Protein AF-A0A6V8D3U8-F1 (afdb_monomer_lite)

Sequence (167 aa):
EGHKVDTEGNPIVHDDSDEAEIGAGDTIITASGEVIPAAAAGVNRLMAEDEAPLVELYEAQALAANPFLVAPSTGPTAKSNTVGAPTVAALLLDHMSGMAAVNFAQKAINSGMLTQEEGNAVLAIVQLATPGEAEAALEDHLPHRDLLTFSALVTSWRQVKQLRGEE

Secondary structure (DSSP, 8-state):
----B-TTS-B---------------EEEPTT--EEEGGGSSGGGSSSSS---HHHHHHHHHHHH-TTT---SSSTTTTTT---HHHHHHHHHHHS-HHHHHHHHHHHHHTTSS-HHHHHHHHHHHTTS----TTGGG-----HHHHHHHHHHHHHHHHHHHHHT--

Foldseek 3Di:
DDFDAPPVGHGDDDPPPPPPPPDFADWDQDPVRDIDGPVVDDPVPVPPPPCPDVVVVVVVVVCVPDPVNDQPLDDPCVVVPALALVVLLVLLVVQAFLLLSLVLLVVCCVVVLDPPVRSVSNNVVSVPGDRDDPVRSVVSDDDPVSVVVSSVSRVRNVVSCVSVVND

Radius of gyration: 37.86 Å; chains: 1; bounding box: 88×64×88 Å

Structure (mmCIF, N/CA/C/O backbone):
data_AF-A0A6V8D3U8-F1
#
_entry.id   AF-A0A6V8D3U8-F1
#
loop_
_atom_site.group_PDB
_atom_site.id
_atom_site.type_symbol
_atom_site.label_atom_id
_atom_site.label_alt_id
_atom_site.label_comp_id
_atom_site.label_asym_id
_atom_site.label_entity_id
_atom_site.label_seq_id
_atom_site.pdbx_PDB_ins_code
_atom_site.Cartn_x
_atom_site.Cartn_y
_atom_site.Cartn_z
_atom_site.occupancy
_atom_site.B_iso_or_equiv
_atom_site.auth_seq_id
_atom_site.auth_comp_id
_atom_site.auth_asym_id
_atom_site.auth_atom_id
_atom_site.pdbx_PDB_model_num
ATOM 1 N N . GLU A 1 1 ? -70.888 -34.753 42.251 1.00 44.44 1 GLU A N 1
ATOM 2 C CA . GLU A 1 1 ? -69.726 -35.391 42.901 1.00 44.44 1 GLU A CA 1
ATOM 3 C C . GLU A 1 1 ? -70.177 -36.644 43.630 1.00 44.44 1 GLU A C 1
ATOM 5 O O . GLU A 1 1 ? -71.216 -36.613 44.280 1.00 44.44 1 GLU A O 1
ATOM 10 N N . GLY A 1 2 ? -69.468 -37.759 43.455 1.00 47.94 2 GLY A N 1
ATOM 11 C CA . GLY A 1 2 ? -69.788 -39.012 44.138 1.00 47.94 2 GLY A CA 1
ATOM 12 C C . GLY A 1 2 ? -69.304 -38.965 45.583 1.00 47.94 2 GLY A C 1
ATOM 13 O O . GLY A 1 2 ? -68.099 -38.912 45.816 1.00 47.94 2 GLY A O 1
ATOM 14 N N . HIS A 1 3 ? -70.231 -38.981 46.540 1.00 56.78 3 HIS A N 1
ATOM 15 C CA . HIS A 1 3 ? -69.909 -39.170 47.953 1.00 56.78 3 HIS A CA 1
ATOM 16 C C . HIS A 1 3 ? -69.351 -40.581 48.150 1.00 56.78 3 HIS A C 1
ATOM 18 O O . HIS A 1 3 ? -70.032 -41.567 47.863 1.00 56.78 3 HIS A O 1
ATOM 24 N N . LYS A 1 4 ? -68.102 -40.680 48.613 1.00 60.28 4 LYS A N 1
ATOM 25 C CA . LYS A 1 4 ? -67.527 -41.957 49.035 1.00 60.28 4 LYS A CA 1
ATOM 26 C C . LYS A 1 4 ? -68.132 -42.312 50.393 1.00 60.28 4 LYS A C 1
ATOM 28 O O . LYS A 1 4 ? -68.012 -41.550 51.348 1.00 60.28 4 LYS A O 1
ATOM 33 N N . VAL A 1 5 ? -68.821 -43.443 50.429 1.00 72.25 5 VAL A N 1
ATOM 34 C CA . VAL A 1 5 ? -69.379 -44.061 51.634 1.00 72.25 5 VAL A CA 1
ATOM 35 C C . VAL A 1 5 ? -68.526 -45.271 52.000 1.00 72.25 5 VAL A C 1
ATOM 37 O O . VAL A 1 5 ? -67.982 -45.932 51.110 1.00 72.25 5 VAL A O 1
ATOM 40 N N . ASP A 1 6 ? -68.372 -45.534 53.293 1.00 65.62 6 ASP A N 1
ATOM 41 C CA . ASP A 1 6 ? -67.712 -46.746 53.783 1.00 65.62 6 ASP A CA 1
ATOM 42 C C . ASP A 1 6 ? -68.567 -48.005 53.517 1.00 65.62 6 ASP A C 1
ATOM 44 O O . ASP A 1 6 ? -69.683 -47.939 52.995 1.00 65.62 6 ASP A O 1
ATOM 48 N N . THR A 1 7 ? -68.040 -49.187 53.844 1.00 66.81 7 THR A N 1
ATOM 49 C CA . THR A 1 7 ? -68.725 -50.478 53.636 1.00 66.81 7 THR A CA 1
ATOM 50 C C . THR A 1 7 ? -70.016 -50.654 54.446 1.00 66.81 7 THR A C 1
ATOM 52 O O . THR A 1 7 ? -70.732 -51.629 54.225 1.00 66.81 7 THR A O 1
ATOM 55 N N . GLU A 1 8 ? -70.342 -49.716 55.336 1.00 70.31 8 GLU A N 1
ATOM 56 C CA . GLU A 1 8 ? -71.566 -49.681 56.143 1.00 70.31 8 GLU A CA 1
ATOM 57 C C . GLU A 1 8 ? -72.506 -48.529 55.738 1.00 70.31 8 GLU A C 1
ATOM 59 O O . GLU A 1 8 ? -73.604 -48.405 56.280 1.00 70.31 8 GLU A O 1
ATOM 64 N N . GLY A 1 9 ? -72.139 -47.751 54.712 1.00 65.69 9 GLY A N 1
ATOM 65 C CA . GLY A 1 9 ? -72.994 -46.750 54.079 1.00 65.69 9 GLY A CA 1
ATOM 66 C C . GLY A 1 9 ? -72.946 -45.359 54.712 1.00 65.69 9 GLY A C 1
ATOM 67 O O . GLY A 1 9 ? -73.797 -44.531 54.380 1.00 65.69 9 GLY A O 1
ATOM 68 N N . ASN A 1 10 ? -71.974 -45.066 55.581 1.00 70.81 10 ASN A N 1
ATOM 69 C CA . ASN A 1 10 ? -71.827 -43.742 56.184 1.00 70.81 10 ASN A CA 1
ATOM 70 C C . ASN A 1 10 ? -70.946 -42.820 55.322 1.00 70.81 10 ASN A C 1
ATOM 72 O O . ASN A 1 10 ? -69.968 -43.279 54.724 1.00 70.81 10 ASN A O 1
ATOM 76 N N . PRO A 1 11 ? -71.273 -41.515 55.226 1.00 67.44 11 PRO A N 1
ATOM 77 C CA . PRO A 1 11 ? -70.495 -40.562 54.441 1.00 67.44 11 PRO A CA 1
ATOM 78 C C . PRO A 1 11 ? -69.127 -40.306 55.086 1.00 67.44 11 PRO A C 1
ATOM 80 O O . PRO A 1 11 ? -69.043 -39.914 56.249 1.00 67.44 11 PRO A O 1
ATOM 83 N N . ILE A 1 12 ? -68.054 -40.493 54.313 1.00 59.97 12 ILE A N 1
ATOM 84 C CA . ILE A 1 12 ? -66.685 -40.208 54.755 1.00 59.97 12 ILE A CA 1
ATOM 85 C C . ILE A 1 12 ? -66.471 -38.691 54.690 1.00 59.97 12 ILE A C 1
ATOM 87 O O . ILE A 1 12 ? -66.272 -38.129 53.612 1.00 59.97 12 ILE A O 1
ATOM 91 N N . VAL A 1 13 ? -66.527 -38.024 55.841 1.00 63.50 13 VAL A N 1
ATOM 92 C CA . VAL A 1 13 ? -66.096 -36.629 56.000 1.00 63.50 13 VAL A CA 1
ATOM 93 C C . VAL A 1 13 ? -64.583 -36.607 56.214 1.00 63.50 13 VAL A C 1
ATOM 95 O O . VAL A 1 13 ? -64.098 -37.024 57.261 1.00 63.50 13 VAL A O 1
ATOM 98 N N . HIS A 1 14 ? -63.840 -36.157 55.199 1.00 50.34 14 HIS A N 1
ATOM 99 C CA . HIS A 1 14 ? -62.434 -35.782 55.353 1.00 50.34 14 HIS A CA 1
ATOM 100 C C . HIS A 1 14 ? -62.403 -34.387 55.985 1.00 50.34 14 HIS A C 1
ATOM 102 O O . HIS A 1 14 ? -62.754 -33.405 55.332 1.00 50.34 14 HIS A O 1
ATOM 108 N N . ASP A 1 15 ? -62.044 -34.327 57.263 1.00 54.25 15 ASP A N 1
ATOM 109 C CA . ASP A 1 15 ? -61.690 -33.095 57.962 1.00 54.25 15 ASP A CA 1
ATOM 110 C C . ASP A 1 15 ? -60.174 -32.921 57.845 1.00 54.25 15 ASP A C 1
ATOM 112 O O . ASP A 1 15 ? -59.428 -33.346 58.717 1.00 54.25 15 ASP A O 1
ATOM 116 N N . ASP A 1 16 ? -59.724 -32.383 56.711 1.00 45.94 16 ASP A N 1
ATOM 117 C CA . ASP A 1 16 ? -58.364 -31.853 56.568 1.00 45.94 16 ASP A CA 1
ATOM 118 C C . ASP A 1 16 ? -58.485 -30.350 56.326 1.00 45.94 16 ASP A C 1
ATOM 120 O O . ASP A 1 16 ? -58.277 -29.825 55.230 1.00 45.94 16 ASP A O 1
ATOM 124 N N . SER A 1 17 ? -58.875 -29.646 57.384 1.00 51.34 17 SER A N 1
ATOM 125 C CA . SER A 1 17 ? -58.549 -28.239 57.563 1.00 51.34 17 SER A CA 1
ATOM 126 C C . SER A 1 17 ? -57.052 -28.107 57.861 1.00 51.34 17 SER A C 1
ATOM 128 O O . SER A 1 17 ? -56.667 -27.757 58.971 1.00 51.34 17 SER A O 1
ATOM 130 N N . ASP A 1 18 ? -56.219 -28.398 56.867 1.00 43.72 18 ASP A N 1
ATOM 131 C CA . ASP A 1 18 ? -54.841 -27.929 56.812 1.00 43.72 18 ASP A CA 1
ATOM 132 C C . ASP A 1 18 ? -54.767 -26.932 55.663 1.00 43.72 18 ASP A C 1
ATOM 134 O O . ASP A 1 18 ? -54.425 -27.228 54.515 1.00 43.72 18 ASP A O 1
ATOM 138 N N . GLU A 1 19 ? -55.159 -25.709 56.003 1.00 47.03 19 GLU A N 1
ATOM 139 C CA . GLU A 1 19 ? -54.831 -24.495 55.276 1.00 47.03 19 GLU A CA 1
ATOM 140 C C . GLU A 1 19 ? -53.306 -24.339 55.346 1.00 47.03 19 GLU A C 1
ATOM 142 O O . GLU A 1 19 ? -52.754 -23.624 56.177 1.00 47.03 19 GLU A O 1
ATOM 147 N N . ALA A 1 20 ? -52.607 -25.124 54.522 1.00 45.16 20 ALA A N 1
ATOM 148 C CA . ALA A 1 20 ? -51.174 -25.030 54.349 1.00 45.16 20 ALA A CA 1
ATOM 149 C C . ALA A 1 20 ? -50.893 -23.637 53.792 1.00 45.16 20 ALA A C 1
ATOM 151 O O . ALA A 1 20 ? -51.139 -23.370 52.617 1.00 45.16 20 ALA A O 1
ATOM 152 N N . GLU A 1 21 ? -50.430 -22.751 54.671 1.00 49.12 21 GLU A N 1
ATOM 153 C CA . GLU A 1 21 ? -49.879 -21.439 54.363 1.00 49.12 21 GLU A CA 1
ATOM 154 C C . GLU A 1 21 ? -48.876 -21.578 53.209 1.00 49.12 21 GLU A C 1
ATOM 156 O O . GLU A 1 21 ? -47.700 -21.908 53.375 1.00 49.12 21 GLU A O 1
ATOM 161 N N . ILE A 1 22 ? -49.357 -21.338 51.992 1.00 51.53 22 ILE A N 1
ATOM 162 C CA . ILE A 1 22 ? -48.525 -21.157 50.812 1.00 51.53 22 ILE A CA 1
ATOM 163 C C . ILE A 1 22 ? -47.924 -19.759 50.945 1.00 51.53 22 ILE A C 1
ATOM 165 O O . ILE A 1 22 ? -48.411 -18.795 50.359 1.00 51.53 22 ILE A O 1
ATOM 169 N N . GLY A 1 23 ? -46.885 -19.631 51.767 1.00 49.69 23 GLY A N 1
ATOM 170 C CA . GLY A 1 23 ? -46.169 -18.373 51.898 1.00 49.69 23 GLY A CA 1
ATOM 171 C C . GLY A 1 23 ? -45.284 -18.269 53.125 1.00 49.69 23 GLY A C 1
ATOM 172 O O . GLY A 1 23 ? -45.678 -17.621 54.079 1.00 49.69 23 GLY A O 1
ATOM 173 N N . ALA A 1 24 ? -44.062 -18.801 53.052 1.00 49.22 24 ALA A N 1
ATOM 174 C CA . ALA A 1 24 ? -42.850 -18.077 53.459 1.00 49.22 24 ALA A CA 1
ATOM 175 C C . ALA A 1 24 ? -41.624 -18.999 53.422 1.00 49.22 24 ALA A C 1
ATOM 177 O O . ALA A 1 24 ? -41.463 -19.837 54.293 1.00 49.22 24 ALA A O 1
ATOM 178 N N . GLY A 1 25 ? -40.760 -18.781 52.425 1.00 59.31 25 GLY A N 1
ATOM 179 C CA . GLY A 1 25 ? -39.296 -18.821 52.537 1.00 59.31 25 GLY A CA 1
ATOM 180 C C . GLY A 1 25 ? -38.593 -20.072 53.082 1.00 59.31 25 GLY A C 1
ATOM 181 O O . GLY A 1 25 ? -38.828 -20.533 54.193 1.00 59.31 25 GLY A O 1
ATOM 182 N N . ASP A 1 26 ? -37.580 -20.518 52.336 1.00 68.94 26 ASP A N 1
ATOM 183 C CA . ASP A 1 26 ? -36.503 -21.351 52.880 1.00 68.94 26 ASP A CA 1
ATOM 184 C C . ASP A 1 26 ? -35.983 -20.749 54.206 1.00 68.94 26 ASP A C 1
ATOM 186 O O . ASP A 1 26 ? -35.885 -19.527 54.362 1.00 68.94 26 ASP A O 1
ATOM 190 N N . THR A 1 27 ? -35.731 -21.582 55.209 1.00 67.25 27 THR A N 1
ATOM 191 C CA . THR A 1 27 ? -35.364 -21.128 56.556 1.00 67.25 27 THR A CA 1
ATOM 192 C C . THR A 1 27 ? -33.958 -21.610 56.857 1.00 67.25 27 THR A C 1
ATOM 194 O O . THR A 1 27 ? -33.722 -22.809 56.995 1.00 67.25 27 THR A O 1
ATOM 197 N N . ILE A 1 28 ? -33.008 -20.679 56.970 1.00 72.38 28 ILE A N 1
ATOM 198 C CA . ILE A 1 28 ? -31.611 -21.024 57.234 1.00 72.38 28 ILE A CA 1
ATOM 199 C C . ILE A 1 28 ? -31.394 -21.098 58.746 1.00 72.38 28 ILE A C 1
ATOM 201 O O . ILE A 1 28 ? -31.603 -20.119 59.466 1.00 72.38 28 ILE A O 1
ATOM 205 N N . ILE A 1 29 ? -30.937 -22.260 59.216 1.00 74.00 29 ILE A N 1
ATOM 206 C CA . ILE A 1 29 ? -30.550 -22.499 60.610 1.00 74.00 29 ILE A CA 1
ATOM 207 C C . ILE A 1 29 ? -29.024 -22.441 60.691 1.00 74.00 29 ILE A C 1
ATOM 209 O O . ILE A 1 29 ? -28.323 -23.251 60.084 1.00 74.00 29 ILE A O 1
ATOM 213 N N . THR A 1 30 ? -28.495 -21.468 61.428 1.00 76.44 30 THR A N 1
ATOM 214 C CA . THR A 1 30 ? -27.046 -21.306 61.615 1.00 76.44 30 THR A CA 1
ATOM 215 C C . THR A 1 30 ? -26.511 -22.234 62.715 1.00 76.44 30 THR A C 1
ATOM 217 O O . THR A 1 30 ? -27.261 -22.719 63.561 1.00 76.44 30 THR A O 1
ATOM 220 N N . ALA A 1 31 ? -25.194 -22.480 62.751 1.00 71.94 31 ALA A N 1
ATOM 221 C CA . ALA A 1 31 ? -24.557 -23.347 63.757 1.00 71.94 31 ALA A CA 1
ATOM 222 C C . ALA A 1 31 ? -24.688 -22.834 65.212 1.00 71.94 31 ALA A C 1
ATOM 224 O O . ALA A 1 31 ? -24.439 -23.587 66.152 1.00 71.94 31 ALA A O 1
ATOM 225 N N . SER A 1 32 ? -25.088 -21.572 65.402 1.00 73.75 32 SER A N 1
ATOM 226 C CA . SER A 1 32 ? -25.442 -20.966 66.693 1.00 73.75 32 SER A CA 1
ATOM 227 C C . SER A 1 32 ? -26.919 -21.149 67.073 1.00 73.75 32 SER A C 1
ATOM 229 O O . SER A 1 32 ? -27.329 -20.692 68.137 1.00 73.75 32 SER A O 1
ATOM 231 N N . GLY A 1 33 ? -27.717 -21.819 66.235 1.00 75.69 33 GLY A N 1
ATOM 232 C CA . GLY A 1 33 ? -29.149 -22.042 66.453 1.00 75.69 33 GLY A CA 1
ATOM 233 C C . GLY A 1 33 ? -30.028 -20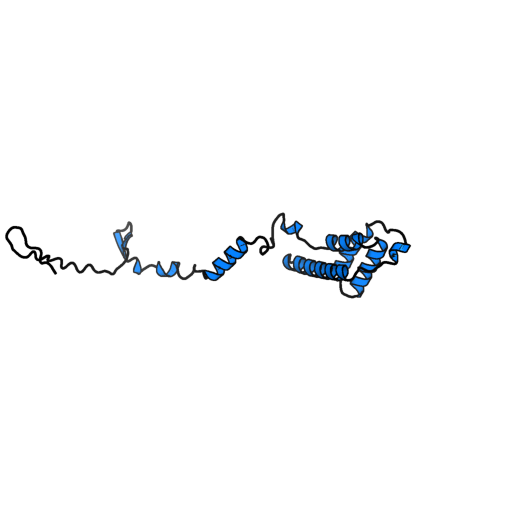.833 66.123 1.00 75.69 33 GLY A C 1
ATOM 234 O O . GLY A 1 33 ? -31.217 -20.845 66.428 1.00 75.69 33 GLY A O 1
ATOM 235 N N . GLU A 1 34 ? -29.465 -19.793 65.505 1.00 72.44 34 GLU A N 1
ATOM 236 C CA . GLU A 1 34 ? -30.218 -18.621 65.063 1.00 72.44 34 GLU A CA 1
ATOM 237 C C . GLU A 1 34 ? -30.940 -18.927 63.745 1.00 72.44 34 GLU A C 1
ATOM 239 O O . GLU A 1 34 ? -30.322 -19.418 62.792 1.00 72.44 34 GLU A O 1
ATOM 244 N N . VAL A 1 35 ? -32.246 -18.649 63.722 1.00 71.69 35 VAL A N 1
ATOM 245 C CA . VAL A 1 35 ? -33.154 -18.916 62.602 1.00 71.69 35 VAL A CA 1
ATOM 246 C C . VAL A 1 35 ? -33.348 -17.628 61.807 1.00 71.69 35 VAL A C 1
ATOM 248 O O . VAL A 1 35 ? -33.950 -16.676 62.306 1.00 71.69 35 VAL A O 1
ATOM 251 N N . ILE A 1 36 ? -32.842 -17.596 60.573 1.00 68.88 36 ILE A N 1
ATOM 252 C CA . ILE A 1 36 ? -32.936 -16.432 59.686 1.00 68.88 36 ILE A CA 1
ATOM 253 C C . ILE A 1 36 ? -33.911 -16.767 58.545 1.00 68.88 36 ILE A C 1
ATOM 255 O O . ILE A 1 36 ? -33.655 -17.716 57.796 1.00 68.88 36 ILE A O 1
ATOM 259 N N . PRO A 1 37 ? -35.010 -16.008 58.361 1.00 60.69 37 PRO A N 1
ATOM 260 C CA . PRO A 1 37 ? -35.890 -16.207 57.212 1.00 60.69 37 PRO A CA 1
ATOM 261 C C . PRO A 1 37 ? -35.135 -15.841 55.923 1.00 60.69 37 PRO A C 1
ATOM 263 O O . PRO A 1 37 ? -34.671 -14.705 55.790 1.00 60.69 37 PRO A O 1
ATOM 266 N N . ALA A 1 38 ? -35.019 -16.757 54.947 1.00 55.66 38 ALA A N 1
ATOM 267 C CA . ALA A 1 38 ? -34.236 -16.517 53.720 1.00 55.66 38 ALA A CA 1
ATOM 268 C C . ALA A 1 38 ? -34.774 -15.357 52.859 1.00 55.66 38 ALA A C 1
ATOM 270 O O . ALA A 1 38 ? -34.071 -14.847 51.989 1.00 55.66 38 ALA A O 1
ATOM 271 N N . ALA A 1 39 ? -35.989 -14.873 53.135 1.00 54.09 39 ALA A N 1
ATOM 272 C CA . ALA A 1 39 ? -36.542 -13.674 52.508 1.00 54.09 39 ALA A CA 1
ATOM 273 C C . ALA A 1 39 ? -35.883 -12.358 52.981 1.00 54.09 39 ALA A C 1
ATOM 275 O O . ALA A 1 39 ? -35.984 -11.345 52.290 1.00 54.09 39 ALA A O 1
ATOM 276 N N . ALA A 1 40 ? -35.193 -12.340 54.129 1.00 54.12 40 ALA A N 1
ATOM 277 C CA . ALA A 1 40 ? -34.577 -11.124 54.669 1.00 54.12 40 ALA A CA 1
ATOM 278 C C . ALA A 1 40 ? -33.191 -10.814 54.069 1.00 54.12 40 ALA A C 1
ATOM 280 O O . ALA A 1 40 ? -32.718 -9.678 54.154 1.00 54.12 40 ALA A O 1
ATOM 281 N N . ALA A 1 41 ? -32.544 -11.789 53.423 1.00 53.47 41 ALA A N 1
ATOM 282 C CA . ALA A 1 41 ? -31.178 -11.653 52.927 1.00 53.47 41 ALA A CA 1
ATOM 283 C C . ALA A 1 41 ? -31.033 -12.120 51.468 1.00 53.47 41 ALA A C 1
ATOM 285 O O . ALA A 1 41 ? -30.493 -13.173 51.164 1.00 53.47 41 ALA A O 1
ATOM 286 N N . GLY A 1 42 ? -31.441 -11.252 50.541 1.00 54.56 42 GLY A N 1
ATOM 287 C CA . GLY A 1 42 ? -30.591 -10.949 49.385 1.00 54.56 42 GLY A CA 1
ATOM 288 C C . GLY A 1 42 ? -30.598 -11.878 48.169 1.00 54.56 42 GLY A C 1
ATOM 289 O O . GLY A 1 42 ? -29.870 -11.561 47.235 1.00 54.56 42 GLY A O 1
ATOM 290 N N . VAL A 1 43 ? -31.418 -12.928 48.083 1.00 52.97 43 VAL A N 1
ATOM 291 C CA . VAL A 1 43 ? -31.464 -13.742 46.844 1.00 52.97 43 VAL A CA 1
ATOM 292 C C . VAL A 1 43 ? -32.021 -12.940 45.658 1.00 52.97 43 VAL A C 1
ATOM 294 O O . VAL A 1 43 ? -31.506 -13.035 44.549 1.00 52.97 43 VAL A O 1
ATOM 297 N N . ASN A 1 44 ? -32.983 -12.040 45.897 1.00 48.84 44 ASN A N 1
ATOM 298 C CA . ASN A 1 44 ? -33.565 -11.208 44.835 1.00 48.84 44 ASN A CA 1
ATOM 299 C C . ASN A 1 44 ? -32.631 -10.090 44.321 1.00 48.84 44 ASN A C 1
ATOM 301 O O . ASN A 1 44 ? -32.948 -9.432 43.338 1.00 48.84 44 ASN A O 1
ATOM 305 N N . ARG A 1 45 ? -31.489 -9.845 44.984 1.00 53.44 45 ARG A N 1
ATOM 306 C CA . ARG A 1 45 ? -30.484 -8.860 44.538 1.00 53.44 45 ARG A CA 1
ATOM 307 C C . ARG A 1 45 ? -29.392 -9.478 43.667 1.00 53.44 45 ARG A C 1
ATOM 309 O O . ARG A 1 45 ? -28.714 -8.755 42.958 1.00 53.44 45 ARG A O 1
ATOM 316 N N . LEU A 1 46 ? -29.234 -10.801 43.702 1.00 53.41 46 LEU A N 1
ATOM 317 C CA . LEU A 1 46 ? -28.181 -11.494 42.956 1.00 53.41 46 LEU A CA 1
ATOM 318 C C . LEU A 1 46 ? -28.575 -11.822 41.509 1.00 53.41 46 LEU A C 1
ATOM 320 O O . LEU A 1 46 ? -27.709 -12.201 40.734 1.00 53.41 46 LEU A O 1
ATOM 324 N N . MET A 1 47 ? -29.854 -11.676 41.137 1.00 53.47 47 MET A N 1
ATOM 325 C CA . MET A 1 47 ? -30.326 -11.938 39.767 1.00 53.47 47 MET A CA 1
ATOM 326 C C . MET A 1 47 ? -30.533 -10.680 38.918 1.00 53.47 47 MET A C 1
ATOM 328 O O . MET A 1 47 ? -30.491 -10.769 37.700 1.00 53.47 47 MET A O 1
ATOM 332 N N . ALA A 1 48 ? -30.736 -9.512 39.533 1.00 53.34 48 ALA A N 1
ATOM 333 C CA . ALA A 1 48 ? -31.050 -8.285 38.795 1.00 53.34 48 ALA A CA 1
ATOM 334 C C . ALA A 1 48 ? -29.833 -7.648 38.100 1.00 53.34 48 ALA A C 1
ATOM 336 O O . ALA A 1 48 ? -30.002 -6.790 37.240 1.00 53.34 48 ALA A O 1
ATOM 337 N N . GLU A 1 49 ? -28.616 -8.036 38.491 1.00 55.38 49 GLU A N 1
ATOM 338 C CA . GLU A 1 49 ? -27.378 -7.364 38.069 1.00 55.38 49 GLU A CA 1
ATOM 339 C C . GLU A 1 49 ? -26.539 -8.194 37.082 1.00 55.38 49 GLU A C 1
ATOM 341 O O . GLU A 1 49 ? -25.575 -7.674 36.530 1.00 55.38 49 GLU A O 1
ATOM 346 N N . ASP A 1 50 ? -26.923 -9.451 36.819 1.00 56.62 50 ASP A N 1
ATOM 347 C CA . ASP A 1 50 ? -26.203 -10.375 35.918 1.00 56.62 50 ASP A CA 1
ATOM 348 C C . ASP A 1 50 ? -27.007 -10.729 34.649 1.00 56.62 50 ASP A C 1
ATOM 350 O O . ASP A 1 50 ? -26.638 -11.601 33.863 1.00 56.62 50 ASP A O 1
ATOM 354 N N . GLU A 1 51 ? -28.128 -10.040 34.416 1.00 56.06 51 GLU A N 1
ATOM 355 C CA . GLU A 1 51 ? -28.917 -10.185 33.194 1.00 56.06 51 GLU A CA 1
ATOM 356 C C . GLU A 1 51 ? -28.376 -9.227 32.125 1.00 56.06 51 GLU A C 1
ATOM 358 O O . GLU A 1 51 ? -28.967 -8.193 31.811 1.00 56.06 51 GLU A O 1
ATOM 363 N N . ALA A 1 52 ? -27.219 -9.567 31.549 1.00 58.38 52 ALA A N 1
ATOM 364 C CA . ALA A 1 52 ? -26.897 -9.049 30.224 1.00 58.38 52 ALA A CA 1
ATOM 365 C C . ALA A 1 52 ? -28.088 -9.400 29.305 1.00 58.38 52 ALA A C 1
ATOM 367 O O . ALA A 1 52 ? -28.481 -10.574 29.267 1.00 58.38 52 ALA A O 1
ATOM 368 N N . PRO A 1 53 ? -28.705 -8.427 28.606 1.00 70.56 53 PRO A N 1
ATOM 369 C CA . PRO A 1 53 ? -29.903 -8.666 27.814 1.00 70.56 53 PRO A CA 1
ATOM 370 C C . PRO A 1 53 ? -29.688 -9.870 26.897 1.00 70.56 53 PRO A C 1
ATOM 372 O O . PRO A 1 53 ? -28.715 -9.914 26.148 1.00 70.56 53 PRO A O 1
ATOM 375 N N . LEU A 1 54 ? -30.588 -10.859 26.929 1.00 60.75 54 LEU A N 1
ATOM 376 C CA . LEU A 1 54 ? -30.437 -12.109 26.162 1.00 60.75 54 LEU A CA 1
ATOM 377 C C . LEU A 1 54 ? -30.213 -11.873 24.654 1.00 60.75 54 LEU A C 1
ATOM 379 O O . LEU A 1 54 ? -29.652 -12.721 23.967 1.00 60.75 54 LEU A O 1
ATOM 383 N N . VAL A 1 55 ? -30.629 -10.708 24.151 1.00 66.50 55 VAL A N 1
ATOM 384 C CA . VAL A 1 55 ? -30.367 -10.226 22.790 1.00 66.50 55 VAL A CA 1
ATOM 385 C C . VAL A 1 55 ? -28.883 -9.917 22.570 1.00 66.50 55 VAL A C 1
ATOM 387 O O . VAL A 1 55 ? -28.325 -10.358 21.574 1.00 66.50 55 VAL A O 1
ATOM 390 N N . GLU A 1 56 ? -28.217 -9.250 23.511 1.00 67.88 56 GLU A N 1
ATOM 391 C CA . GLU A 1 56 ? -26.774 -8.980 23.454 1.00 67.88 56 GLU A CA 1
ATOM 392 C C . GLU A 1 56 ? -25.961 -10.279 23.574 1.00 67.88 56 GLU A C 1
ATOM 394 O O . GLU A 1 56 ? -24.952 -10.445 22.891 1.00 67.88 56 GLU A O 1
ATOM 399 N N . LEU A 1 57 ? -26.430 -11.253 24.368 1.00 63.00 57 LEU A N 1
ATOM 400 C CA . LEU A 1 57 ? -25.826 -12.594 24.424 1.00 63.00 57 LEU A CA 1
ATOM 401 C C . LEU A 1 57 ? -26.044 -13.381 23.126 1.00 63.00 57 LEU A C 1
ATOM 403 O O . LEU A 1 57 ? -25.147 -14.094 22.675 1.00 63.00 57 LEU A O 1
ATOM 407 N N . TYR A 1 58 ? -27.209 -13.233 22.496 1.00 59.72 58 TYR A N 1
ATOM 408 C CA . TYR A 1 58 ? -27.488 -13.811 21.185 1.00 59.72 58 TYR A CA 1
ATOM 409 C C . TYR A 1 58 ? -26.603 -13.184 20.097 1.00 59.72 58 TYR A C 1
ATOM 411 O O . TYR A 1 58 ? -26.078 -13.905 19.249 1.00 59.72 58 TYR A O 1
ATOM 419 N N . GLU A 1 59 ? -26.354 -11.874 20.159 1.00 66.31 59 GLU A N 1
ATOM 420 C CA . GLU A 1 59 ? -25.410 -11.177 19.281 1.00 66.31 59 GLU A CA 1
ATOM 421 C C . GLU A 1 59 ? -23.967 -11.632 19.528 1.00 66.31 59 GLU A C 1
ATOM 423 O O . GLU A 1 59 ? -23.265 -11.987 18.580 1.00 66.31 59 GLU A O 1
ATOM 428 N N . ALA A 1 60 ? -23.532 -11.718 20.788 1.00 63.47 60 ALA A N 1
ATOM 429 C CA . ALA A 1 60 ? -22.196 -12.183 21.151 1.00 63.47 60 ALA A CA 1
ATOM 430 C C . ALA A 1 60 ? -21.954 -13.642 20.729 1.00 63.47 60 ALA A C 1
ATOM 432 O O . ALA A 1 60 ? -20.878 -13.972 20.227 1.00 63.47 60 ALA A O 1
ATOM 433 N N . GLN A 1 61 ? -22.953 -14.517 20.866 1.00 62.03 61 GLN A N 1
ATOM 434 C CA . GLN A 1 61 ? -22.844 -15.915 20.453 1.00 62.03 61 GLN A CA 1
ATOM 435 C C . GLN A 1 61 ? -22.928 -16.083 18.930 1.00 62.03 61 GLN A C 1
ATOM 437 O O . GLN A 1 61 ? -22.218 -16.921 18.370 1.00 62.03 61 GLN A O 1
ATOM 442 N N . ALA A 1 62 ? -23.719 -15.256 18.240 1.00 62.72 62 ALA A N 1
ATOM 443 C CA . ALA A 1 62 ? -23.729 -15.190 16.780 1.00 62.72 62 ALA A CA 1
ATOM 444 C C . ALA A 1 62 ? -22.387 -14.684 16.220 1.00 62.72 62 ALA A C 1
ATOM 446 O O . ALA A 1 62 ? -21.904 -15.213 15.217 1.00 62.72 62 ALA A O 1
ATOM 447 N N . LEU A 1 63 ? -21.751 -13.717 16.888 1.00 57.91 63 LEU A N 1
ATOM 448 C CA . LEU A 1 63 ? -20.399 -13.253 16.574 1.00 57.91 63 LEU A CA 1
ATOM 449 C C . LEU A 1 63 ? -19.356 -14.346 16.841 1.00 57.91 63 LEU A C 1
ATOM 451 O O . LEU A 1 63 ? -18.532 -14.614 15.973 1.00 57.91 63 LEU A O 1
ATOM 455 N N . ALA A 1 64 ? -19.422 -15.037 17.983 1.00 63.06 64 ALA A N 1
ATOM 456 C CA . ALA A 1 64 ? -18.494 -16.119 18.331 1.00 63.06 64 ALA A CA 1
ATOM 457 C C . ALA A 1 64 ? -18.579 -17.324 17.376 1.00 63.06 64 ALA A C 1
ATOM 459 O O . ALA A 1 64 ? -17.580 -18.001 17.137 1.00 63.06 64 ALA A O 1
ATOM 460 N N . ALA A 1 65 ? -19.758 -17.585 16.808 1.00 66.12 65 ALA A N 1
ATOM 461 C CA . ALA A 1 65 ? -19.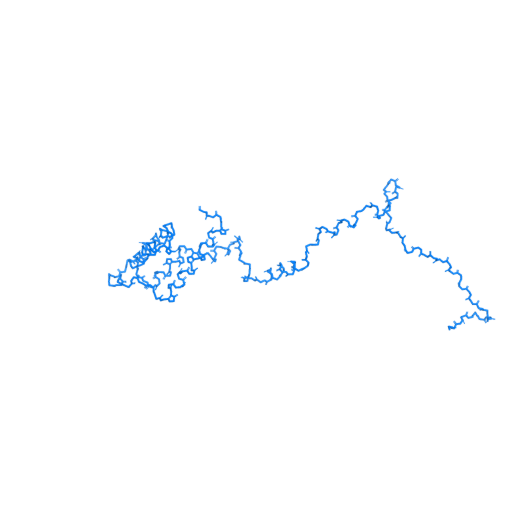972 -18.644 15.827 1.00 66.12 65 ALA A CA 1
ATOM 462 C C . ALA A 1 65 ? -19.600 -18.238 14.388 1.00 66.12 65 ALA A C 1
ATOM 464 O O . ALA A 1 65 ? -19.510 -19.113 13.523 1.00 66.12 65 ALA A O 1
ATOM 465 N N . ASN A 1 66 ? -19.389 -16.944 14.107 1.00 57.06 66 ASN A N 1
ATOM 466 C CA . ASN A 1 66 ? -19.115 -16.447 12.761 1.00 57.06 66 ASN A CA 1
ATOM 467 C C . ASN A 1 66 ? -17.640 -16.024 12.588 1.00 57.06 66 ASN A C 1
ATOM 469 O O . ASN A 1 66 ? -17.273 -14.887 12.902 1.00 57.06 66 ASN A O 1
ATOM 473 N N . PRO A 1 67 ? -16.788 -16.888 12.006 1.00 62.66 67 PRO A N 1
ATOM 474 C CA . PRO A 1 67 ? -15.363 -16.608 11.823 1.00 62.66 67 PRO A CA 1
ATOM 475 C C . PRO A 1 67 ? -15.069 -15.447 10.857 1.00 62.66 67 PRO A C 1
ATOM 477 O O . PRO A 1 67 ? -13.925 -15.011 10.776 1.00 62.66 67 PRO A O 1
ATOM 480 N N . PHE A 1 68 ? -16.069 -14.929 10.134 1.00 57.84 68 PHE A N 1
ATOM 481 C CA . PHE A 1 68 ? -15.920 -13.753 9.272 1.00 57.84 68 PHE A CA 1
ATOM 482 C C . PHE A 1 68 ? -16.159 -12.427 10.003 1.00 57.84 68 PHE A C 1
ATOM 484 O O . PHE A 1 68 ? -15.722 -11.386 9.519 1.00 57.84 68 PHE A O 1
ATOM 491 N N . LEU A 1 69 ? -16.849 -12.450 11.148 1.00 55.38 69 LEU A N 1
ATOM 492 C CA . LEU A 1 69 ? -17.173 -11.247 11.924 1.00 55.38 69 LEU A CA 1
ATOM 493 C C . LEU A 1 69 ? -16.188 -11.003 13.077 1.00 55.38 69 LEU A C 1
ATOM 495 O O . LEU A 1 69 ? -16.115 -9.891 13.594 1.00 55.38 69 LEU A O 1
ATOM 499 N N . VAL A 1 70 ? -15.386 -12.008 13.441 1.00 54.06 70 VAL A N 1
ATOM 500 C CA . VAL A 1 70 ? -14.302 -11.883 14.422 1.00 54.06 70 VAL A CA 1
ATOM 501 C C . VAL A 1 70 ? -12.991 -11.642 13.680 1.00 54.06 70 VAL A C 1
ATOM 503 O O . VAL A 1 70 ? -12.273 -12.580 13.340 1.00 54.06 70 VAL A O 1
ATOM 506 N N . ALA A 1 71 ? -12.646 -10.379 13.431 1.00 55.75 71 ALA A N 1
ATOM 507 C CA . ALA A 1 71 ? -11.259 -10.048 13.120 1.00 55.75 71 ALA A CA 1
ATOM 508 C C . ALA A 1 71 ? -10.443 -10.245 14.412 1.00 55.75 71 ALA A C 1
ATOM 510 O O . ALA A 1 71 ? -10.685 -9.526 15.384 1.00 55.75 71 ALA A O 1
ATOM 511 N N . PRO A 1 72 ? -9.503 -11.207 14.486 1.00 52.22 72 PRO A N 1
ATOM 512 C CA . PRO A 1 72 ? -8.732 -11.411 15.702 1.00 52.22 72 PRO A CA 1
ATOM 513 C C . PRO A 1 72 ? -7.856 -10.173 15.915 1.00 52.22 72 PRO A C 1
ATOM 515 O O . PRO A 1 72 ? -6.936 -9.926 15.137 1.00 52.22 72 PRO A O 1
ATOM 518 N N . SER A 1 73 ? -8.136 -9.380 16.951 1.00 53.50 73 SER A N 1
ATOM 519 C CA . SER A 1 73 ? -7.288 -8.242 17.337 1.00 53.50 73 SER A CA 1
ATOM 520 C C . SER A 1 73 ? -5.951 -8.710 17.922 1.00 53.50 73 SER A C 1
ATOM 522 O O . SER A 1 73 ? -4.946 -8.005 17.848 1.00 53.50 73 SER A O 1
ATOM 524 N N . THR A 1 74 ? -5.904 -9.937 18.449 1.00 52.53 74 THR A N 1
ATOM 525 C CA . THR A 1 74 ? -4.699 -10.579 18.978 1.00 52.53 74 THR A CA 1
ATOM 526 C C . THR A 1 74 ? -4.667 -12.059 18.588 1.00 52.53 74 THR A C 1
ATOM 528 O O . THR A 1 74 ? -5.699 -12.722 18.508 1.00 52.53 74 THR A O 1
ATOM 531 N N . GLY A 1 75 ? -3.473 -12.576 18.284 1.00 48.53 75 GLY A N 1
ATOM 532 C CA . GLY A 1 75 ? -3.260 -13.979 17.917 1.00 48.53 75 GLY A CA 1
ATOM 533 C C . GLY A 1 75 ? -2.268 -14.176 16.761 1.00 48.53 75 GLY A C 1
ATOM 534 O O . GLY A 1 75 ? -1.960 -13.233 16.031 1.00 48.53 75 GLY A O 1
ATOM 535 N N . PRO A 1 76 ? -1.750 -15.401 16.561 1.00 49.59 76 PRO A N 1
ATOM 536 C CA . PRO A 1 76 ? -0.785 -15.710 15.500 1.00 49.59 76 PRO A CA 1
ATOM 537 C C . PRO A 1 76 ? -1.348 -15.482 14.085 1.00 49.59 76 PRO A C 1
ATOM 539 O O . PRO A 1 76 ? -0.591 -15.162 13.172 1.00 49.59 76 PRO A O 1
ATOM 542 N N . THR A 1 77 ? -2.672 -15.555 13.912 1.00 48.06 77 THR A N 1
ATOM 543 C CA . THR A 1 77 ? -3.376 -15.266 12.650 1.00 48.06 77 THR A CA 1
ATOM 544 C C . THR A 1 77 ? -3.773 -13.793 12.492 1.00 48.06 77 THR A C 1
ATOM 546 O O . THR A 1 77 ? -4.003 -13.359 11.363 1.00 48.06 77 THR A O 1
ATOM 549 N N . ALA A 1 78 ? -3.748 -12.986 13.566 1.00 53.19 78 ALA A N 1
ATOM 550 C CA . ALA A 1 78 ? -3.992 -11.535 13.528 1.00 53.19 78 ALA A CA 1
ATOM 551 C C . ALA A 1 78 ? -2.940 -10.776 12.697 1.00 53.19 78 ALA A C 1
ATOM 553 O O . ALA A 1 78 ? -3.183 -9.670 12.222 1.00 53.19 78 ALA A O 1
ATOM 554 N N . LYS A 1 79 ? -1.753 -11.373 12.515 1.00 49.62 79 LYS A N 1
ATOM 555 C CA . LYS A 1 79 ? -0.687 -10.889 11.623 1.00 49.62 79 LYS A CA 1
ATOM 556 C C . LYS A 1 79 ? -0.839 -11.369 10.175 1.00 49.62 79 LYS A C 1
ATOM 558 O O . LYS A 1 79 ? -0.181 -10.835 9.298 1.00 49.62 79 LYS A O 1
ATOM 563 N N . SER A 1 80 ? -1.671 -12.381 9.916 1.00 50.47 80 SER A N 1
ATOM 564 C CA . SER A 1 80 ? -1.840 -12.940 8.565 1.00 50.47 80 SER A CA 1
ATOM 565 C C . SER A 1 80 ? -2.870 -12.187 7.719 1.00 50.47 80 SER A C 1
ATOM 567 O O . SER A 1 80 ? -2.865 -12.325 6.503 1.00 50.47 80 SER A O 1
ATOM 569 N N . ASN A 1 81 ? -3.704 -11.349 8.349 1.00 53.09 81 ASN A N 1
ATOM 570 C CA . ASN A 1 81 ? -4.682 -10.493 7.668 1.00 53.09 81 ASN A CA 1
ATOM 571 C C . ASN A 1 81 ? -4.257 -9.009 7.620 1.00 53.09 81 ASN A C 1
ATOM 573 O O . ASN A 1 81 ? -5.088 -8.120 7.451 1.00 53.09 81 ASN A O 1
ATOM 577 N N . THR A 1 82 ? -2.974 -8.701 7.846 1.00 64.06 82 THR A N 1
ATOM 578 C CA . THR A 1 82 ? -2.501 -7.312 7.904 1.00 64.06 82 THR A CA 1
ATOM 579 C C . THR A 1 82 ? -2.207 -6.795 6.511 1.00 64.06 82 THR A C 1
ATOM 581 O O . THR A 1 82 ? -1.132 -7.038 5.960 1.00 64.06 82 THR A O 1
ATOM 584 N N . VAL A 1 83 ? -3.151 -6.046 5.958 1.00 81.00 83 VAL A N 1
ATOM 585 C CA . VAL A 1 83 ? -2.848 -5.149 4.849 1.00 81.00 83 VAL A CA 1
ATOM 586 C C . VAL A 1 83 ? -1.854 -4.098 5.352 1.00 81.00 83 VAL A C 1
ATOM 588 O O . VAL A 1 83 ? -2.088 -3.459 6.377 1.00 81.00 83 VAL A O 1
ATOM 591 N N . GLY A 1 84 ? -0.721 -3.959 4.665 1.00 88.56 84 GLY 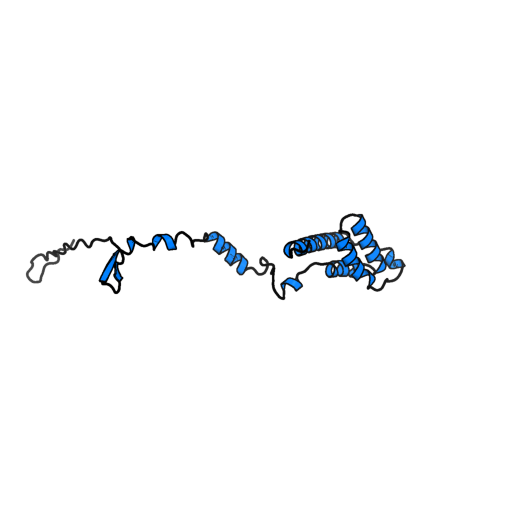A N 1
ATOM 592 C CA . GLY A 1 84 ? 0.344 -3.025 5.030 1.00 88.56 84 GLY A CA 1
ATOM 593 C C . GLY A 1 84 ? 1.242 -2.668 3.850 1.00 88.56 84 GLY A C 1
ATOM 594 O O . GLY A 1 84 ? 0.976 -3.077 2.717 1.00 88.56 84 GLY A O 1
ATOM 595 N N . ALA A 1 85 ? 2.341 -1.955 4.119 1.00 92.31 85 ALA A N 1
ATOM 596 C CA . ALA A 1 85 ? 3.317 -1.569 3.095 1.00 92.31 85 ALA A CA 1
ATOM 597 C C . ALA A 1 85 ? 3.770 -2.733 2.182 1.00 92.31 85 ALA A C 1
ATOM 599 O O . ALA A 1 85 ? 3.827 -2.519 0.972 1.00 92.31 85 ALA A O 1
ATOM 600 N N . PRO A 1 86 ? 4.015 -3.969 2.679 1.00 92.00 86 PRO A N 1
ATOM 601 C CA . PRO A 1 86 ? 4.390 -5.091 1.815 1.00 92.00 86 PRO A CA 1
ATOM 602 C C . PRO A 1 86 ? 3.293 -5.506 0.833 1.00 92.00 86 PRO A C 1
ATOM 604 O O . PRO A 1 86 ? 3.592 -5.812 -0.315 1.00 92.00 86 PRO A O 1
ATOM 607 N N . THR A 1 87 ? 2.026 -5.490 1.252 1.00 92.00 87 THR A N 1
ATOM 608 C CA . THR A 1 87 ? 0.885 -5.840 0.392 1.00 92.00 87 THR A CA 1
ATOM 609 C C . THR A 1 87 ? 0.696 -4.806 -0.710 1.00 92.00 87 THR A C 1
ATOM 611 O O . THR A 1 87 ? 0.479 -5.158 -1.866 1.00 92.00 87 THR A O 1
ATOM 614 N N . VAL A 1 88 ? 0.818 -3.524 -0.355 1.00 93.44 88 VAL A N 1
ATOM 615 C CA . VAL A 1 88 ? 0.730 -2.415 -1.309 1.00 93.44 88 VAL A CA 1
ATOM 616 C C . VAL A 1 88 ? 1.903 -2.461 -2.291 1.00 93.44 88 VAL A C 1
ATOM 618 O O . VAL A 1 88 ? 1.689 -2.370 -3.494 1.00 93.44 88 VAL A O 1
ATOM 621 N N . ALA A 1 89 ? 3.131 -2.668 -1.807 1.00 94.00 89 ALA A N 1
ATOM 622 C CA . ALA A 1 89 ? 4.312 -2.793 -2.657 1.00 94.00 89 ALA A CA 1
ATOM 623 C C . ALA A 1 89 ? 4.228 -4.005 -3.598 1.00 94.00 89 ALA A C 1
ATOM 625 O O . ALA A 1 89 ? 4.587 -3.887 -4.766 1.00 94.00 89 ALA A O 1
ATOM 626 N N . ALA A 1 90 ? 3.717 -5.143 -3.122 1.00 93.81 90 ALA A N 1
ATOM 627 C CA . ALA A 1 90 ? 3.507 -6.324 -3.952 1.00 93.81 90 ALA A CA 1
ATOM 628 C C . ALA A 1 90 ? 2.514 -6.057 -5.093 1.00 93.81 90 ALA A C 1
ATOM 630 O O . ALA A 1 90 ? 2.800 -6.434 -6.222 1.00 93.81 90 ALA A O 1
ATOM 631 N N . LEU A 1 91 ? 1.401 -5.357 -4.827 1.00 94.12 91 LEU A N 1
ATOM 632 C CA . LEU A 1 91 ? 0.450 -4.960 -5.874 1.00 94.12 91 LEU A CA 1
ATOM 633 C C . LEU A 1 91 ? 1.123 -4.094 -6.947 1.00 94.12 91 LEU A C 1
ATOM 635 O O . LEU A 1 91 ? 0.887 -4.291 -8.133 1.00 94.12 91 LEU A O 1
ATOM 639 N N . LEU A 1 92 ? 1.961 -3.134 -6.542 1.00 93.81 92 LEU A N 1
ATOM 640 C CA . LEU A 1 92 ? 2.679 -2.298 -7.504 1.00 93.81 92 LEU A CA 1
ATOM 641 C C . LEU A 1 92 ? 3.629 -3.146 -8.354 1.00 93.81 92 LEU A C 1
ATOM 643 O O . LEU A 1 92 ? 3.583 -3.075 -9.574 1.00 93.81 92 LEU A O 1
ATOM 647 N N . LEU A 1 93 ? 4.444 -3.987 -7.722 1.00 93.06 93 LEU A N 1
ATOM 648 C CA . LEU A 1 93 ? 5.455 -4.789 -8.415 1.00 93.06 93 LEU A CA 1
ATOM 649 C C . LEU A 1 93 ? 4.879 -5.922 -9.281 1.00 93.06 93 LEU A C 1
ATOM 651 O O . LEU A 1 93 ? 5.581 -6.410 -10.162 1.00 93.06 93 LEU A O 1
ATOM 655 N N . ASP A 1 94 ? 3.628 -6.333 -9.057 1.00 91.69 94 ASP A N 1
ATOM 656 C CA . ASP A 1 94 ? 2.918 -7.285 -9.926 1.00 91.69 94 ASP A CA 1
ATOM 657 C C . ASP A 1 94 ? 2.511 -6.651 -11.267 1.00 91.69 94 ASP A C 1
ATOM 659 O O . ASP A 1 94 ? 2.421 -7.329 -12.290 1.00 91.69 94 ASP A O 1
ATOM 663 N N . HIS A 1 95 ? 2.294 -5.333 -11.274 1.00 90.19 95 HIS A N 1
ATOM 664 C CA . HIS A 1 95 ? 1.763 -4.611 -12.429 1.00 90.19 95 HIS A CA 1
ATOM 665 C C . HIS A 1 95 ? 2.763 -3.681 -13.111 1.00 90.19 95 HIS A C 1
ATOM 667 O O . HIS A 1 95 ? 2.509 -3.268 -14.239 1.00 90.19 95 HIS A O 1
ATOM 673 N N . MET A 1 96 ? 3.876 -3.331 -12.465 1.00 91.44 96 MET A N 1
ATOM 674 C CA . MET A 1 96 ? 4.872 -2.439 -13.054 1.00 91.44 96 MET A CA 1
ATOM 675 C C . MET A 1 96 ? 6.291 -2.724 -12.557 1.00 91.44 96 MET A C 1
ATOM 677 O O . MET A 1 96 ? 6.512 -3.380 -11.538 1.00 91.44 96 MET A O 1
ATOM 681 N N . SER A 1 97 ? 7.277 -2.211 -13.294 1.00 91.75 97 SER A N 1
ATOM 682 C CA . SER A 1 97 ? 8.692 -2.342 -12.938 1.00 91.75 97 SER A CA 1
ATOM 683 C C . SER A 1 97 ? 9.030 -1.610 -11.635 1.00 91.75 97 SER A C 1
ATOM 685 O O . SER A 1 97 ? 8.317 -0.695 -11.218 1.00 91.75 97 SER A O 1
ATOM 687 N N . GLY A 1 98 ? 10.162 -1.953 -11.008 1.00 90.25 98 GLY A N 1
ATOM 688 C CA . GLY A 1 98 ? 10.618 -1.259 -9.799 1.00 90.25 98 GLY A CA 1
ATOM 689 C C . GLY A 1 98 ? 10.737 0.256 -10.001 1.00 90.25 98 GLY A C 1
ATOM 690 O O . GLY A 1 98 ? 10.321 1.029 -9.143 1.00 90.25 98 GLY A O 1
ATOM 691 N N . MET A 1 99 ? 11.221 0.703 -11.166 1.00 91.44 99 MET A N 1
ATOM 692 C CA . MET A 1 99 ? 11.333 2.131 -11.481 1.00 91.44 99 MET A CA 1
ATOM 693 C C . MET A 1 99 ? 9.965 2.814 -11.654 1.00 91.44 99 MET A C 1
ATOM 695 O O . MET A 1 99 ? 9.757 3.904 -11.116 1.00 91.44 99 MET A O 1
ATOM 699 N N . ALA A 1 100 ? 9.020 2.171 -12.350 1.00 92.19 100 ALA A N 1
ATOM 700 C CA . ALA A 1 100 ? 7.648 2.667 -12.489 1.00 92.19 100 ALA A C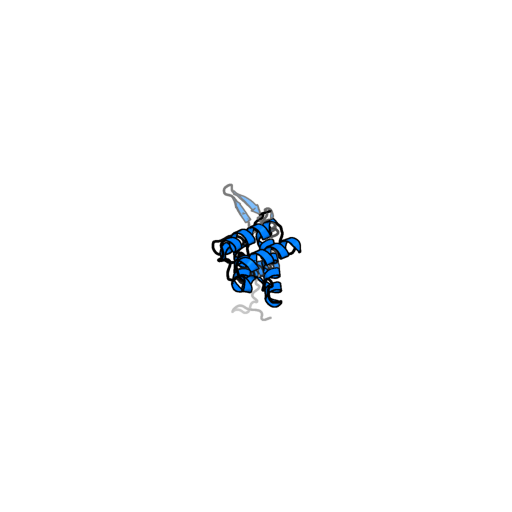A 1
ATOM 701 C C . ALA A 1 100 ? 6.932 2.739 -11.132 1.00 92.19 100 ALA A C 1
ATOM 703 O O . ALA A 1 100 ? 6.298 3.745 -10.818 1.00 92.19 100 ALA A O 1
ATOM 704 N N . ALA A 1 101 ? 7.101 1.719 -10.290 1.00 93.69 101 ALA A N 1
ATOM 705 C CA . ALA A 1 101 ? 6.488 1.650 -8.970 1.00 93.69 101 ALA A CA 1
ATOM 706 C C . ALA A 1 101 ? 7.007 2.747 -8.029 1.00 93.69 101 ALA A C 1
ATOM 708 O O . ALA A 1 101 ? 6.226 3.296 -7.249 1.00 93.69 101 ALA A O 1
ATOM 709 N N . VAL A 1 102 ? 8.286 3.135 -8.133 1.00 93.00 102 VAL A N 1
ATOM 710 C CA . VAL A 1 102 ? 8.821 4.305 -7.413 1.00 93.00 102 VAL A CA 1
ATOM 711 C C . VAL A 1 102 ? 8.132 5.589 -7.879 1.00 93.00 102 VAL A C 1
ATOM 713 O O . VAL A 1 102 ? 7.661 6.363 -7.044 1.00 93.00 102 VAL A O 1
ATOM 716 N N . ASN A 1 103 ? 8.021 5.808 -9.193 1.00 92.69 103 ASN A N 1
ATOM 717 C CA . ASN A 1 103 ? 7.346 6.989 -9.743 1.00 92.69 103 ASN A CA 1
ATOM 718 C C . ASN A 1 103 ? 5.869 7.042 -9.336 1.00 92.69 103 ASN A C 1
ATOM 720 O O . ASN A 1 103 ? 5.383 8.093 -8.911 1.00 92.69 103 ASN A O 1
ATOM 724 N N . PHE A 1 104 ? 5.168 5.910 -9.403 1.00 94.56 104 PHE A N 1
ATOM 725 C CA . PHE A 1 104 ? 3.784 5.792 -8.966 1.00 94.56 104 PHE A CA 1
ATOM 726 C C . PHE A 1 104 ? 3.637 6.114 -7.477 1.00 94.56 104 PHE A C 1
ATOM 728 O O . PHE A 1 104 ? 2.807 6.944 -7.115 1.00 94.56 104 PHE A O 1
ATOM 735 N N . ALA A 1 105 ? 4.462 5.521 -6.608 1.00 94.00 105 ALA A N 1
ATOM 736 C CA . ALA A 1 105 ? 4.422 5.784 -5.170 1.00 94.00 105 ALA A CA 1
ATOM 737 C C . ALA A 1 105 ? 4.690 7.265 -4.860 1.00 94.00 105 ALA A C 1
ATOM 739 O O . ALA A 1 105 ? 3.980 7.866 -4.054 1.00 94.00 105 ALA A O 1
ATOM 740 N N . GLN A 1 106 ? 5.637 7.896 -5.560 1.00 94.81 106 GLN A N 1
ATOM 741 C CA . GLN A 1 106 ? 5.909 9.325 -5.415 1.00 94.81 106 GLN A CA 1
ATOM 742 C C . GLN A 1 106 ? 4.715 10.187 -5.854 1.00 94.81 106 GLN A C 1
ATOM 744 O O . GLN A 1 106 ? 4.347 11.140 -5.164 1.00 94.81 106 GLN A O 1
ATOM 749 N N . LYS A 1 107 ? 4.063 9.845 -6.975 1.00 94.69 107 LYS A N 1
ATOM 750 C CA . LYS A 1 107 ? 2.819 10.498 -7.415 1.00 94.69 107 LYS A CA 1
ATOM 751 C C . LYS A 1 107 ? 1.690 10.288 -6.405 1.00 94.69 107 LYS A C 1
ATOM 753 O O . LYS A 1 107 ? 0.963 11.235 -6.116 1.00 94.69 107 LYS A O 1
ATOM 758 N N . ALA A 1 108 ? 1.564 9.093 -5.833 1.00 94.19 108 ALA A N 1
ATOM 759 C CA . ALA A 1 108 ? 0.556 8.769 -4.830 1.00 94.19 108 ALA A CA 1
ATOM 760 C C . ALA A 1 108 ? 0.733 9.608 -3.551 1.00 94.19 108 ALA A C 1
ATOM 762 O O . ALA A 1 108 ? -0.258 10.128 -3.040 1.00 94.19 108 ALA A O 1
ATOM 763 N N . ILE A 1 109 ? 1.975 9.832 -3.103 1.00 95.88 109 ILE A N 1
ATOM 764 C CA . ILE A 1 109 ? 2.303 10.765 -2.008 1.00 95.88 109 ILE A CA 1
ATOM 765 C C . ILE A 1 109 ? 1.889 12.193 -2.380 1.00 95.88 109 ILE A C 1
ATOM 767 O O . ILE A 1 109 ? 1.142 12.836 -1.648 1.00 95.88 109 ILE A O 1
ATOM 771 N N . ASN A 1 110 ? 2.315 12.679 -3.550 1.00 94.62 110 ASN A N 1
ATOM 772 C CA . ASN A 1 110 ? 2.013 14.042 -4.001 1.00 94.62 110 ASN A CA 1
ATOM 773 C C . ASN A 1 110 ? 0.504 14.290 -4.181 1.00 94.62 110 ASN A C 1
ATOM 775 O O . ASN A 1 110 ? 0.033 15.407 -3.991 1.00 94.62 110 ASN A O 1
ATOM 779 N N . SER A 1 111 ? -0.254 13.253 -4.548 1.00 92.88 111 SER A N 1
ATOM 780 C CA . SER A 1 111 ? -1.714 13.305 -4.689 1.00 92.88 111 SER A CA 1
ATOM 781 C C . SER A 1 111 ? -2.474 13.223 -3.358 1.00 92.88 111 SER A C 1
ATOM 783 O O . SER A 1 111 ? -3.687 13.417 -3.342 1.00 92.88 111 SER A O 1
ATOM 785 N N . GLY A 1 112 ? -1.790 12.914 -2.250 1.00 93.38 112 GLY A N 1
ATOM 786 C CA . GLY A 1 112 ? -2.400 12.692 -0.936 1.00 93.38 112 GLY A CA 1
ATOM 787 C C . GLY A 1 112 ? -3.072 11.326 -0.766 1.00 93.38 112 GLY A C 1
ATOM 788 O O . GLY A 1 112 ? -3.713 11.080 0.255 1.00 93.38 112 GLY A O 1
ATOM 789 N N . MET A 1 113 ? -2.935 10.420 -1.740 1.00 92.94 113 MET A N 1
ATOM 790 C CA . MET A 1 113 ? -3.459 9.057 -1.631 1.00 92.94 113 MET A CA 1
ATOM 791 C C . MET A 1 113 ? -2.689 8.249 -0.576 1.00 92.94 113 MET A C 1
ATOM 793 O O . MET A 1 113 ? -3.302 7.518 0.201 1.00 92.94 113 MET A O 1
ATOM 797 N N . LEU A 1 114 ? -1.371 8.448 -0.493 1.00 94.38 114 LEU A N 1
ATOM 798 C CA . LEU A 1 114 ? -0.515 7.961 0.592 1.00 94.38 114 LEU A CA 1
ATOM 799 C C . LEU A 1 114 ? -0.056 9.133 1.462 1.00 94.38 114 LEU A C 1
ATOM 801 O O . LEU A 1 114 ? 0.232 10.214 0.948 1.00 94.38 114 LEU A O 1
ATOM 805 N N . THR A 1 115 ? 0.068 8.913 2.769 1.00 95.00 115 THR A N 1
ATOM 806 C CA . THR A 1 115 ? 0.809 9.842 3.633 1.00 95.00 115 THR A CA 1
ATOM 807 C C . THR A 1 115 ? 2.312 9.736 3.354 1.00 95.00 115 THR A C 1
ATOM 809 O O . THR A 1 115 ? 2.778 8.775 2.739 1.00 95.00 115 THR A O 1
ATOM 812 N N . GLN A 1 116 ? 3.102 10.708 3.820 1.00 95.06 116 GLN A N 1
ATOM 813 C CA . GLN A 1 116 ? 4.559 10.658 3.652 1.00 95.06 116 GLN A CA 1
ATOM 814 C C . GLN A 1 116 ? 5.169 9.409 4.307 1.00 95.06 116 GLN A C 1
ATOM 816 O O . GLN A 1 116 ? 6.064 8.790 3.739 1.00 95.06 116 GLN A O 1
ATOM 821 N N . GLU A 1 117 ? 4.681 9.029 5.489 1.00 93.62 117 GLU A N 1
ATOM 822 C CA . GLU A 1 117 ? 5.157 7.847 6.211 1.00 93.62 117 GLU A CA 1
ATOM 823 C C . GLU A 1 117 ? 4.801 6.554 5.463 1.00 93.62 117 GLU A C 1
ATOM 825 O O . GLU A 1 117 ? 5.671 5.716 5.221 1.00 93.62 117 GLU A O 1
ATOM 830 N N . GLU A 1 118 ? 3.547 6.428 5.018 1.00 94.25 118 GLU A N 1
ATOM 831 C CA . GLU A 1 118 ? 3.074 5.281 4.235 1.00 94.25 118 GLU A CA 1
ATOM 832 C C . GLU A 1 118 ? 3.851 5.141 2.925 1.00 94.25 118 GLU A C 1
ATOM 834 O O . GLU A 1 118 ? 4.309 4.055 2.567 1.00 94.25 118 GLU A O 1
ATOM 839 N N . GLY A 1 119 ? 4.033 6.262 2.227 1.00 94.00 119 GLY A N 1
ATOM 840 C CA . GLY A 1 119 ? 4.798 6.342 0.997 1.00 94.00 119 GLY A CA 1
ATOM 841 C C . GLY A 1 119 ? 6.249 5.926 1.190 1.00 94.00 119 GLY A C 1
ATOM 842 O O . GLY A 1 119 ? 6.747 5.107 0.426 1.00 94.00 119 GLY A O 1
ATOM 843 N N . ASN A 1 120 ? 6.910 6.411 2.243 1.00 95.00 120 ASN A N 1
ATOM 844 C CA . ASN A 1 120 ? 8.284 6.024 2.564 1.00 95.00 120 ASN A CA 1
ATOM 845 C C . ASN A 1 120 ? 8.403 4.516 2.847 1.00 95.00 120 ASN A C 1
ATOM 847 O O . ASN A 1 120 ? 9.362 3.886 2.400 1.00 95.00 120 ASN A O 1
ATOM 851 N N . ALA A 1 121 ? 7.429 3.922 3.544 1.00 94.38 121 ALA A N 1
ATOM 852 C CA . ALA A 1 121 ? 7.418 2.488 3.825 1.00 94.38 121 ALA A CA 1
ATOM 853 C C . ALA A 1 121 ? 7.249 1.643 2.550 1.00 94.38 121 ALA A C 1
ATOM 855 O O . ALA A 1 121 ? 7.930 0.631 2.388 1.00 94.38 121 ALA A O 1
ATOM 856 N N . VAL A 1 122 ? 6.384 2.065 1.622 1.00 94.25 122 VAL A N 1
ATOM 857 C CA . VAL A 1 122 ? 6.220 1.402 0.317 1.00 94.25 122 VAL A CA 1
ATOM 858 C C . VAL A 1 122 ? 7.471 1.587 -0.547 1.00 94.25 122 VAL A C 1
ATOM 860 O O . VAL A 1 122 ? 7.977 0.617 -1.111 1.00 94.25 122 VAL A O 1
ATOM 863 N N . LEU A 1 123 ? 8.021 2.804 -0.603 1.00 94.75 123 LEU A N 1
ATOM 864 C CA . LEU A 1 123 ? 9.231 3.127 -1.361 1.00 94.75 123 LEU A CA 1
ATOM 865 C C . LEU A 1 123 ? 10.430 2.282 -0.922 1.00 94.75 123 LEU A C 1
ATOM 867 O O . LEU A 1 123 ? 11.147 1.781 -1.781 1.00 94.75 123 LEU A O 1
ATOM 871 N N . ALA A 1 124 ? 10.618 2.063 0.383 1.00 94.44 124 ALA A N 1
ATOM 872 C CA . ALA A 1 124 ? 11.713 1.240 0.902 1.00 94.44 124 ALA A CA 1
ATOM 873 C C . ALA A 1 124 ? 11.692 -0.201 0.360 1.00 94.44 124 ALA A C 1
ATOM 875 O O . ALA A 1 124 ? 12.743 -0.808 0.162 1.00 94.44 124 ALA A O 1
ATOM 876 N N . ILE A 1 125 ? 10.501 -0.745 0.099 1.00 93.19 125 ILE A N 1
ATOM 877 C CA . ILE A 1 125 ? 10.327 -2.097 -0.443 1.00 93.19 125 ILE A CA 1
ATOM 878 C C . ILE A 1 125 ? 10.516 -2.086 -1.959 1.00 93.19 125 ILE A C 1
ATOM 880 O O . ILE A 1 125 ? 11.254 -2.902 -2.503 1.00 93.19 125 ILE A O 1
ATOM 884 N N . VAL A 1 126 ? 9.878 -1.142 -2.648 1.00 92.75 126 VAL A N 1
ATOM 885 C CA . VAL A 1 126 ? 9.932 -1.044 -4.111 1.00 92.75 126 VAL A CA 1
ATOM 886 C C . VAL A 1 126 ? 11.351 -0.741 -4.605 1.00 92.75 126 VAL A C 1
ATOM 888 O O . VAL A 1 126 ? 11.770 -1.278 -5.624 1.00 92.75 126 VAL A O 1
ATOM 891 N N . GLN A 1 127 ? 12.129 0.054 -3.870 1.00 90.94 127 GLN A N 1
ATOM 892 C CA . GLN A 1 127 ? 13.528 0.350 -4.205 1.00 90.94 127 GLN A CA 1
ATOM 893 C C . GLN A 1 127 ? 14.451 -0.874 -4.121 1.00 90.94 127 GLN A C 1
ATOM 895 O O . GLN A 1 127 ? 15.509 -0.875 -4.745 1.00 90.94 127 GLN A O 1
ATOM 900 N N . LEU A 1 128 ? 14.066 -1.913 -3.371 1.00 91.44 128 LEU A N 1
ATOM 901 C CA . LEU A 1 128 ? 14.786 -3.188 -3.339 1.00 91.44 128 LEU A CA 1
ATOM 902 C C . LEU A 1 128 ? 14.471 -4.058 -4.567 1.00 91.44 128 LEU A C 1
ATOM 904 O O . LEU A 1 128 ? 15.212 -4.996 -4.869 1.00 91.44 128 LEU A O 1
ATOM 908 N N . ALA A 1 129 ? 13.377 -3.772 -5.274 1.00 88.88 129 ALA A N 1
ATOM 909 C CA . ALA A 1 129 ? 13.003 -4.509 -6.466 1.00 88.88 129 ALA A CA 1
ATOM 910 C C . ALA A 1 129 ? 13.965 -4.223 -7.624 1.00 88.88 129 ALA A C 1
ATOM 912 O O . ALA A 1 129 ? 14.614 -3.179 -7.705 1.00 88.88 129 ALA A O 1
ATOM 913 N N . THR A 1 130 ? 14.043 -5.168 -8.560 1.00 84.81 130 THR A N 1
ATOM 914 C CA . THR A 1 130 ? 14.839 -4.964 -9.772 1.00 84.81 130 THR A CA 1
ATOM 915 C C . THR A 1 130 ? 14.245 -3.793 -10.571 1.00 84.81 130 THR A C 1
ATOM 917 O O . THR A 1 130 ? 13.041 -3.808 -10.837 1.00 84.81 130 THR A O 1
ATOM 920 N N . PRO A 1 131 ? 15.049 -2.788 -10.978 1.00 79.00 131 PRO A N 1
ATOM 921 C CA . PRO A 1 131 ? 14.537 -1.578 -11.629 1.00 79.00 131 PRO A CA 1
ATOM 922 C C . PRO A 1 131 ? 13.721 -1.833 -12.903 1.00 79.00 131 PRO A C 1
ATOM 924 O O . PRO A 1 131 ? 12.837 -1.040 -13.217 1.00 79.00 131 PRO A O 1
ATOM 927 N N . GLY A 1 132 ? 13.979 -2.948 -13.593 1.00 80.00 132 GLY A N 1
ATOM 928 C CA . GLY A 1 132 ? 13.362 -3.292 -14.872 1.00 80.00 132 GLY A CA 1
ATOM 929 C C . GLY A 1 132 ? 13.955 -2.509 -16.045 1.00 80.00 132 GLY A C 1
ATOM 930 O O . GLY A 1 132 ? 14.889 -1.722 -15.885 1.00 80.00 132 GLY A O 1
ATOM 931 N N . GLU A 1 133 ? 13.433 -2.763 -17.242 1.00 80.06 133 GLU A N 1
ATOM 932 C CA . GLU A 1 133 ? 13.828 -2.043 -18.454 1.00 80.06 133 GLU A CA 1
ATOM 933 C C . GLU A 1 133 ? 13.236 -0.625 -18.468 1.00 80.06 133 GLU A C 1
ATOM 935 O O . GLU A 1 133 ? 12.120 -0.398 -17.999 1.00 80.06 133 GLU A O 1
ATOM 940 N N . ALA A 1 134 ? 13.976 0.339 -19.025 1.00 74.31 134 ALA A N 1
ATOM 941 C CA . ALA A 1 134 ? 13.571 1.748 -19.031 1.00 74.31 134 ALA A CA 1
ATOM 942 C C . ALA A 1 134 ? 12.277 2.009 -19.827 1.00 74.31 134 ALA A C 1
ATOM 944 O O . ALA A 1 134 ? 11.558 2.956 -19.524 1.00 74.31 134 ALA A O 1
ATOM 945 N N . GLU A 1 135 ? 11.954 1.164 -20.810 1.00 74.25 135 GLU A N 1
ATOM 946 C CA . GLU A 1 135 ? 10.703 1.261 -21.574 1.00 74.25 135 GLU A CA 1
ATOM 947 C C . GLU A 1 135 ? 9.485 0.921 -20.704 1.00 74.25 135 GLU A C 1
ATOM 949 O O . GLU A 1 135 ? 8.490 1.642 -20.727 1.00 74.25 135 GLU A O 1
ATOM 954 N N . ALA A 1 136 ? 9.600 -0.090 -19.837 1.00 72.00 136 ALA A N 1
ATOM 955 C CA . ALA A 1 136 ? 8.559 -0.454 -18.875 1.00 72.00 136 ALA A CA 1
ATOM 956 C C . ALA A 1 136 ? 8.365 0.603 -17.771 1.00 72.00 136 ALA A C 1
ATOM 958 O O . ALA A 1 136 ? 7.360 0.591 -17.068 1.00 72.00 136 ALA A O 1
ATOM 959 N N . ALA A 1 137 ? 9.313 1.533 -17.600 1.00 70.69 137 ALA A N 1
ATOM 960 C CA . ALA A 1 137 ? 9.167 2.650 -16.666 1.00 70.69 137 ALA A CA 1
ATOM 961 C C . ALA A 1 137 ? 8.163 3.717 -17.149 1.00 70.69 137 ALA A C 1
ATOM 963 O O . ALA A 1 137 ? 7.753 4.565 -16.358 1.00 70.69 137 ALA A O 1
ATOM 964 N N . LEU A 1 138 ? 7.780 3.688 -18.433 1.00 73.88 138 LEU A N 1
ATOM 965 C CA . LEU A 1 138 ? 6.775 4.588 -19.009 1.00 73.88 138 LEU A CA 1
ATOM 966 C C . LEU A 1 138 ? 5.347 4.195 -18.604 1.00 73.88 138 LEU A C 1
ATOM 968 O O . LEU A 1 138 ? 4.469 5.054 -18.554 1.00 73.88 138 LEU A O 1
ATOM 972 N N . GLU A 1 139 ? 5.123 2.921 -18.283 1.00 78.56 139 GLU A N 1
ATOM 973 C CA . GLU A 1 139 ? 3.846 2.394 -17.796 1.00 78.56 139 GLU A CA 1
ATOM 974 C C . GLU A 1 139 ? 3.736 2.588 -16.274 1.00 78.56 139 GLU A C 1
ATOM 976 O O . GLU A 1 139 ? 3.656 1.646 -15.491 1.00 78.56 139 GLU A O 1
ATOM 981 N N . ASP A 1 140 ? 3.758 3.849 -15.832 1.00 81.12 140 ASP A N 1
ATOM 982 C CA . ASP A 1 140 ? 3.746 4.228 -14.411 1.00 81.12 140 ASP A CA 1
ATOM 983 C C . ASP A 1 140 ? 2.339 4.397 -13.816 1.00 81.12 140 ASP A C 1
ATOM 985 O O . ASP A 1 140 ? 2.129 5.175 -12.880 1.00 81.12 140 ASP A O 1
ATOM 989 N N . HIS A 1 141 ? 1.363 3.666 -14.356 1.00 86.06 141 HIS A N 1
ATOM 990 C CA . HIS A 1 141 ? -0.028 3.712 -13.929 1.00 86.06 141 HIS A CA 1
ATOM 991 C C . HIS A 1 141 ? -0.592 2.316 -13.661 1.00 86.06 141 HIS A C 1
ATOM 993 O O . HIS A 1 141 ? -0.319 1.355 -14.374 1.00 86.06 141 HIS A O 1
ATOM 999 N N . LEU A 1 142 ? -1.479 2.219 -12.673 1.00 87.00 142 LEU A N 1
ATOM 1000 C CA . LEU A 1 142 ? -2.309 1.033 -12.486 1.00 87.00 142 LEU A CA 1
ATOM 1001 C C . LEU A 1 142 ? -3.566 1.123 -13.367 1.00 87.00 142 LEU A C 1
ATOM 1003 O O . LEU A 1 142 ? -4.109 2.219 -13.555 1.00 87.00 142 LEU A O 1
ATOM 1007 N N . PRO A 1 143 ? -4.086 -0.003 -13.879 1.00 90.25 143 PRO A N 1
ATOM 1008 C CA . PRO A 1 143 ? -5.409 -0.021 -14.491 1.00 90.25 143 PRO A CA 1
ATOM 1009 C C . PRO A 1 143 ? -6.481 0.350 -13.450 1.00 90.25 143 PRO A C 1
ATOM 1011 O O . PRO A 1 143 ? -6.302 0.175 -12.246 1.00 90.25 143 PRO A O 1
ATOM 1014 N N . HIS A 1 144 ? -7.635 0.852 -13.903 1.00 91.50 144 HIS A N 1
ATOM 1015 C CA . HIS A 1 144 ? -8.665 1.415 -13.013 1.00 91.50 144 HIS A CA 1
ATOM 1016 C C . HIS A 1 144 ? -9.124 0.476 -11.892 1.00 91.50 144 HIS A C 1
ATOM 1018 O O . HIS A 1 144 ? -9.338 0.919 -10.766 1.00 91.50 144 HIS A O 1
ATOM 1024 N N . ARG A 1 145 ? -9.265 -0.820 -12.189 1.00 93.00 145 ARG A N 1
ATOM 1025 C CA . ARG A 1 145 ? -9.611 -1.828 -11.182 1.00 93.00 145 ARG A CA 1
ATOM 1026 C C . ARG A 1 145 ? -8.555 -1.886 -10.081 1.00 93.00 145 ARG A C 1
ATOM 1028 O O . ARG A 1 145 ? -8.914 -1.912 -8.909 1.00 93.00 145 ARG A O 1
ATOM 1035 N N . ASP A 1 146 ? -7.285 -1.874 -10.459 1.00 91.25 146 ASP A N 1
ATOM 1036 C CA . ASP A 1 146 ? -6.190 -2.053 -9.513 1.00 91.25 146 ASP A CA 1
ATOM 1037 C C . ASP A 1 146 ? -5.867 -0.749 -8.763 1.00 91.25 146 ASP A C 1
ATOM 1039 O O . ASP A 1 146 ? -5.405 -0.775 -7.629 1.00 91.25 146 ASP A O 1
ATOM 1043 N N . LEU A 1 147 ? -6.237 0.414 -9.312 1.00 93.44 147 LEU A N 1
ATOM 1044 C CA . LEU A 1 147 ? -6.306 1.663 -8.542 1.00 93.44 147 LEU A CA 1
ATOM 1045 C C . LEU A 1 147 ? -7.359 1.602 -7.429 1.00 93.44 147 LEU A C 1
ATOM 1047 O O . LEU A 1 147 ? -7.118 2.079 -6.318 1.00 93.44 147 LEU A O 1
ATOM 1051 N N . LEU A 1 148 ? -8.527 1.012 -7.702 1.00 93.56 148 LEU A N 1
ATOM 1052 C CA . LEU A 1 148 ? -9.553 0.825 -6.676 1.00 93.56 148 LEU A CA 1
ATOM 1053 C C . LEU A 1 148 ? -9.074 -0.153 -5.602 1.00 93.56 148 LEU A C 1
ATOM 1055 O O . LEU A 1 148 ? -9.226 0.147 -4.417 1.00 93.56 148 LEU A O 1
ATOM 1059 N N . THR A 1 149 ? -8.447 -1.272 -5.982 1.00 92.69 149 THR A N 1
ATOM 1060 C CA . THR A 1 149 ? -7.874 -2.208 -5.001 1.00 92.69 149 THR A CA 1
ATOM 1061 C C . THR A 1 149 ? -6.756 -1.550 -4.202 1.00 92.69 149 THR A C 1
ATOM 1063 O O . THR A 1 149 ? -6.768 -1.655 -2.980 1.00 92.69 149 THR A O 1
ATOM 1066 N N . PHE A 1 150 ? -5.866 -0.784 -4.836 1.00 93.88 150 PHE A N 1
ATOM 1067 C CA . PHE A 1 150 ? -4.846 0.012 -4.155 1.00 93.88 150 PHE A CA 1
ATOM 1068 C C . PHE A 1 150 ? -5.468 0.939 -3.102 1.00 93.88 150 PHE A C 1
ATOM 1070 O O . PHE A 1 150 ? -5.072 0.907 -1.938 1.00 93.88 150 PHE A O 1
ATOM 1077 N N . SER A 1 151 ? -6.502 1.705 -3.465 1.00 92.75 151 SER A N 1
ATOM 1078 C CA . SER A 1 151 ? -7.181 2.614 -2.531 1.00 92.75 151 SER A CA 1
ATOM 1079 C C . SER A 1 151 ? -7.858 1.881 -1.364 1.00 92.75 151 SER A C 1
ATOM 1081 O O . SER A 1 151 ? -7.816 2.345 -0.220 1.00 92.75 151 SER A O 1
ATOM 1083 N N . ALA A 1 152 ? -8.428 0.702 -1.627 1.00 92.19 152 ALA A N 1
ATOM 1084 C CA . ALA A 1 152 ? -9.039 -0.138 -0.606 1.00 92.19 152 ALA A CA 1
ATOM 1085 C C . ALA A 1 152 ? -7.981 -0.720 0.343 1.00 92.19 152 ALA A C 1
ATOM 1087 O O . ALA A 1 152 ? -8.189 -0.728 1.556 1.00 92.19 152 ALA A O 1
ATOM 1088 N N . LEU A 1 153 ? -6.827 -1.142 -0.184 1.00 92.31 153 LEU A N 1
ATOM 1089 C CA . LEU A 1 153 ? -5.715 -1.652 0.616 1.00 92.31 153 LEU A CA 1
ATOM 1090 C C . LEU A 1 153 ? -5.125 -0.564 1.515 1.00 92.31 153 LEU A C 1
ATOM 1092 O O . LEU A 1 153 ? -4.917 -0.809 2.697 1.00 92.31 153 LEU A O 1
ATOM 1096 N N . VAL A 1 154 ? -4.915 0.650 1.002 1.00 92.44 154 VAL A N 1
ATOM 1097 C CA . VAL A 1 154 ? -4.435 1.780 1.817 1.00 92.44 154 VAL A CA 1
ATOM 1098 C C . VAL A 1 154 ? -5.435 2.117 2.924 1.00 92.44 154 VAL A C 1
ATOM 1100 O O . VAL A 1 154 ? -5.051 2.310 4.076 1.00 92.44 154 VAL A O 1
ATOM 1103 N N . THR A 1 155 ? -6.731 2.119 2.609 1.00 90.69 155 THR A N 1
ATOM 1104 C CA . THR A 1 155 ? -7.784 2.354 3.608 1.00 90.69 155 THR A CA 1
ATOM 1105 C C . THR A 1 155 ? -7.786 1.270 4.688 1.00 90.69 155 THR A C 1
ATOM 1107 O O . THR A 1 155 ? -7.822 1.581 5.878 1.00 90.69 155 THR A O 1
ATOM 1110 N N . SER A 1 156 ? -7.697 0.000 4.289 1.00 89.25 156 SER A N 1
ATOM 1111 C CA . SER A 1 156 ? -7.619 -1.135 5.211 1.00 89.25 156 SER A CA 1
ATOM 1112 C C . SER A 1 156 ? -6.355 -1.084 6.070 1.00 89.25 156 SER A C 1
ATOM 1114 O O . SER A 1 156 ? -6.427 -1.298 7.277 1.00 89.25 156 SER A O 1
ATOM 1116 N N . TRP A 1 157 ? -5.213 -0.723 5.483 1.00 89.69 157 TRP A N 1
ATOM 1117 C CA . TRP A 1 157 ? -3.961 -0.545 6.210 1.00 89.69 157 TRP A CA 1
ATOM 1118 C C . TRP A 1 157 ? -4.097 0.510 7.313 1.00 89.69 157 TRP A C 1
ATOM 1120 O O . TRP A 1 157 ? -3.740 0.242 8.460 1.00 89.69 157 TRP A O 1
ATOM 1130 N N . ARG A 1 158 ? -4.694 1.668 7.012 1.00 89.25 158 ARG A N 1
ATOM 1131 C CA . ARG A 1 158 ? -4.952 2.717 8.012 1.00 89.25 158 ARG A CA 1
ATOM 1132 C C . ARG A 1 158 ? -5.865 2.240 9.137 1.00 89.25 158 ARG A C 1
ATOM 1134 O O . ARG A 1 158 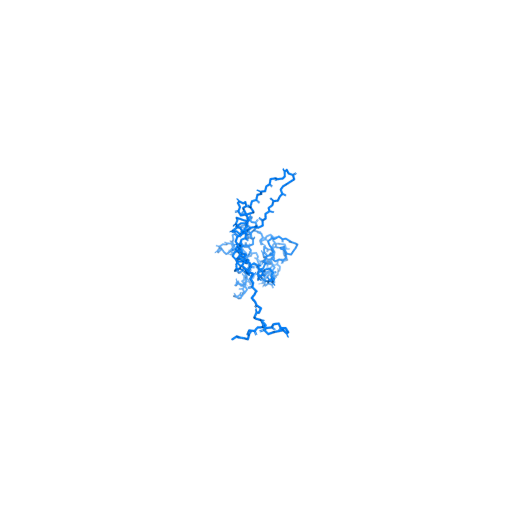? -5.562 2.479 10.301 1.00 89.25 158 ARG A O 1
ATOM 1141 N N . GLN A 1 159 ? -6.941 1.524 8.807 1.00 84.50 159 GLN A N 1
ATOM 1142 C CA . GLN A 1 159 ? -7.837 0.934 9.809 1.00 84.50 159 GLN A CA 1
ATOM 1143 C C . GLN A 1 159 ? -7.094 -0.057 10.712 1.00 84.50 159 GLN A C 1
ATOM 1145 O O . GLN A 1 159 ? -7.258 -0.029 11.928 1.00 84.50 159 GLN A O 1
ATOM 1150 N N . VAL A 1 160 ? -6.229 -0.899 10.141 1.00 80.31 160 VAL A N 1
ATOM 1151 C CA . VAL A 1 160 ? -5.404 -1.839 10.910 1.00 80.31 160 VAL A CA 1
ATOM 1152 C C . VAL A 1 160 ? -4.401 -1.103 11.805 1.00 80.31 160 VAL A C 1
ATOM 1154 O O . VAL A 1 160 ? -4.244 -1.502 12.958 1.00 80.31 160 VAL A O 1
ATOM 1157 N N . LYS A 1 161 ? -3.755 -0.032 11.320 1.00 78.44 161 LYS A N 1
ATOM 1158 C CA . LYS A 1 161 ? -2.832 0.804 12.114 1.00 78.44 161 LYS A CA 1
ATOM 1159 C C . LYS A 1 161 ? -3.570 1.443 13.304 1.00 78.44 161 LYS A C 1
ATOM 1161 O O . LYS A 1 161 ? -3.117 1.34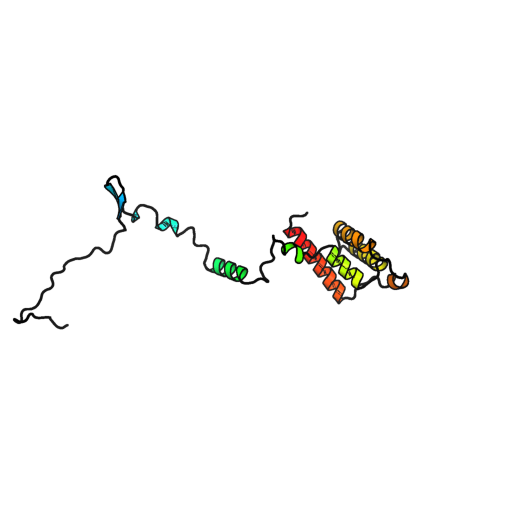1 14.442 1.00 78.44 161 LYS A O 1
ATOM 1166 N N . GLN A 1 162 ? -4.778 1.962 13.067 1.00 77.62 162 GLN A N 1
ATOM 1167 C CA . GLN A 1 162 ? -5.641 2.534 14.105 1.00 77.62 162 GLN A CA 1
ATOM 1168 C C . GLN A 1 162 ? -6.054 1.503 15.165 1.00 77.62 162 GLN A C 1
ATOM 1170 O O . GLN A 1 162 ? -5.972 1.777 16.360 1.00 77.62 162 GLN A O 1
ATOM 1175 N N . LEU A 1 163 ? -6.449 0.294 14.753 1.00 72.12 163 LEU A N 1
ATOM 1176 C CA . LEU A 1 163 ? -6.794 -0.793 15.679 1.00 72.12 163 LEU A CA 1
ATOM 1177 C C . LEU A 1 163 ? -5.599 -1.258 16.526 1.00 72.12 163 LEU A C 1
ATOM 1179 O O . LEU A 1 163 ? -5.794 -1.806 17.609 1.00 72.12 163 LEU A O 1
ATOM 1183 N N . ARG A 1 164 ? -4.368 -1.051 16.043 1.00 71.56 164 ARG A N 1
ATOM 1184 C CA . ARG A 1 164 ? -3.127 -1.384 16.759 1.00 71.56 164 ARG A CA 1
ATOM 1185 C C . ARG A 1 164 ? -2.671 -0.295 17.731 1.00 71.56 164 ARG A C 1
ATOM 1187 O O . ARG A 1 164 ? -1.783 -0.569 18.533 1.00 71.56 164 ARG A O 1
ATOM 1194 N N . GLY A 1 165 ? -3.275 0.896 17.695 1.00 68.62 165 GLY A N 1
ATOM 1195 C CA . GLY A 1 165 ? -2.847 2.036 18.513 1.00 68.62 165 GLY A CA 1
ATOM 1196 C C . GLY A 1 165 ? -1.480 2.590 18.107 1.00 68.62 165 GLY A C 1
ATOM 1197 O O . GLY A 1 165 ? -0.797 3.209 18.918 1.00 68.62 165 GLY A O 1
ATOM 1198 N N . GLU A 1 166 ? -1.062 2.327 16.870 1.00 61.72 166 GLU A N 1
ATOM 1199 C CA . GLU A 1 166 ? 0.142 2.896 16.282 1.00 61.72 166 GLU A CA 1
ATOM 1200 C C . GLU A 1 166 ? -0.271 4.254 15.682 1.00 61.72 166 GLU A C 1
ATOM 1202 O O . GLU A 1 166 ? -0.863 4.292 14.608 1.00 61.72 166 GLU A O 1
ATOM 1207 N N . GLU A 1 167 ? -0.049 5.370 16.383 1.00 50.75 167 GLU A N 1
ATOM 1208 C CA . GLU A 1 167 ? -0.088 6.713 15.768 1.00 50.75 167 GLU A CA 1
ATOM 1209 C C . GLU A 1 167 ? 1.323 7.138 15.364 1.00 50.75 167 GLU A C 1
ATOM 1211 O O . GLU A 1 167 ? 2.195 7.231 16.259 1.00 50.75 167 GLU A O 1
#

pLDDT: mean 73.8, std 17.01, range [43.72, 95.88]